Protein AF-A0A0C1JS72-F1 (afdb_monomer)

Mean predicted aligned error: 9.72 Å

pLDDT: mean 83.11, std 17.98, range [46.06, 98.5]

Structure (mmCIF, N/CA/C/O backbone):
data_AF-A0A0C1JS72-F1
#
_entry.id   AF-A0A0C1JS72-F1
#
loop_
_atom_site.group_PDB
_atom_site.id
_atom_site.type_symbol
_atom_site.label_atom_id
_atom_site.label_alt_id
_atom_site.label_comp_id
_atom_site.label_asym_id
_atom_site.label_entity_id
_atom_site.label_seq_id
_atom_site.pdbx_PDB_ins_code
_atom_site.Cartn_x
_atom_site.Cartn_y
_atom_site.Cartn_z
_atom_site.occupancy
_atom_site.B_iso_or_equiv
_atom_site.auth_seq_id
_atom_site.auth_comp_id
_atom_site.auth_asym_id
_atom_site.auth_atom_id
_atom_site.pdbx_PDB_model_num
ATOM 1 N N . MET A 1 1 ? -9.948 10.181 -15.581 1.00 48.34 1 MET A N 1
ATOM 2 C CA . MET A 1 1 ? -9.207 10.785 -16.711 1.00 48.34 1 MET A CA 1
ATOM 3 C C . MET A 1 1 ? -8.051 11.709 -16.297 1.00 48.34 1 MET A C 1
ATOM 5 O O . MET A 1 1 ? -7.293 12.068 -17.175 1.00 48.34 1 MET A O 1
ATOM 9 N N . ASN A 1 2 ? -7.812 12.003 -15.004 1.00 53.59 2 ASN A N 1
ATOM 10 C CA . ASN A 1 2 ? -6.729 12.910 -14.562 1.00 53.59 2 ASN A CA 1
ATOM 11 C C . ASN A 1 2 ? -5.695 12.205 -13.659 1.00 53.59 2 ASN A C 1
ATOM 13 O O . ASN A 1 2 ? -5.470 12.618 -12.521 1.00 53.59 2 ASN A O 1
ATOM 17 N N . HIS A 1 3 ? -5.134 11.076 -14.097 1.00 54.59 3 HIS A N 1
ATOM 18 C CA . HIS A 1 3 ? -4.151 10.330 -13.288 1.00 54.59 3 HIS A CA 1
ATOM 19 C C . HIS A 1 3 ? -2.851 9.984 -14.014 1.00 54.59 3 HIS A C 1
ATOM 21 O O . HIS A 1 3 ? -1.957 9.423 -13.385 1.00 54.59 3 HIS A O 1
ATOM 27 N N . PHE A 1 4 ? -2.767 10.33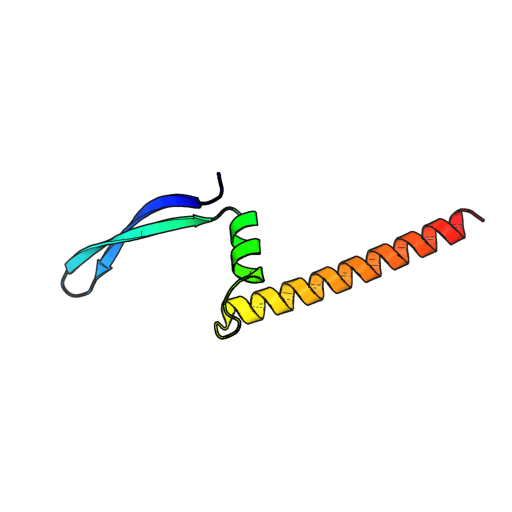8 -15.293 1.00 51.66 4 PHE A N 1
ATOM 28 C CA . PHE A 1 4 ? -1.603 10.160 -16.144 1.00 51.66 4 PHE A CA 1
ATOM 29 C C . PHE A 1 4 ? -1.303 11.542 -16.720 1.00 51.66 4 PHE A C 1
ATOM 31 O O . PHE A 1 4 ? -2.026 12.016 -17.592 1.00 51.66 4 PHE A O 1
ATOM 38 N N . GLY A 1 5 ? -0.352 12.250 -16.114 1.00 53.62 5 GLY A N 1
ATOM 39 C CA . GLY A 1 5 ? 0.184 13.480 -16.689 1.00 53.62 5 GLY A CA 1
ATOM 40 C C .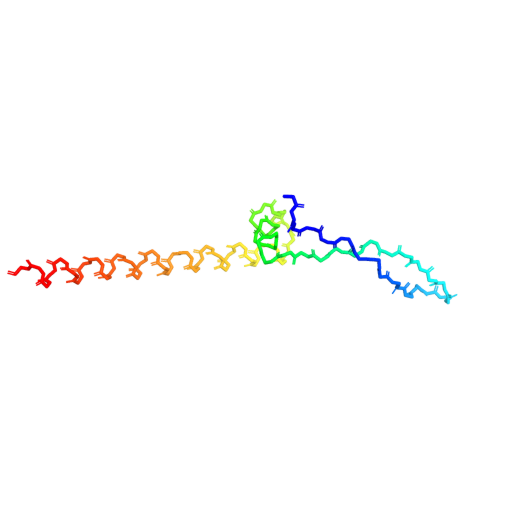 GLY A 1 5 ? 1.343 13.103 -17.598 1.00 53.62 5 GLY A C 1
ATOM 41 O O . GLY A 1 5 ? 2.321 12.545 -17.102 1.00 53.62 5 GLY A O 1
ATOM 42 N N . ASP A 1 6 ? 1.224 13.362 -18.896 1.00 46.06 6 ASP A N 1
ATOM 43 C CA . ASP A 1 6 ? 2.322 13.154 -19.840 1.00 46.06 6 ASP A CA 1
ATOM 44 C C . ASP A 1 6 ? 3.411 14.202 -19.580 1.00 46.06 6 ASP A C 1
ATOM 46 O O . ASP A 1 6 ? 3.152 15.407 -19.622 1.00 46.06 6 ASP A O 1
ATOM 50 N N . ILE A 1 7 ? 4.634 13.753 -19.295 1.00 54.69 7 ILE A N 1
ATOM 51 C CA . ILE A 1 7 ? 5.812 14.621 -19.231 1.00 54.69 7 ILE A CA 1
ATOM 52 C C . ILE A 1 7 ? 6.908 13.943 -20.050 1.00 54.69 7 ILE A C 1
ATOM 54 O O . ILE A 1 7 ? 7.252 12.799 -19.807 1.00 54.69 7 ILE A O 1
ATOM 58 N N . THR A 1 8 ? 7.493 14.602 -21.039 1.00 49.62 8 THR A N 1
ATOM 59 C CA . THR A 1 8 ? 8.615 14.015 -21.786 1.00 49.62 8 THR A CA 1
ATOM 60 C C . THR A 1 8 ? 9.912 14.143 -20.986 1.00 49.62 8 THR A C 1
ATOM 62 O O . THR A 1 8 ? 10.255 15.231 -20.519 1.00 49.62 8 THR A O 1
ATOM 65 N N . LYS A 1 9 ? 10.661 13.041 -20.830 1.00 53.94 9 LYS A N 1
ATOM 66 C CA . LYS A 1 9 ? 11.986 13.039 -20.189 1.00 53.94 9 LYS A CA 1
ATOM 67 C C . LYS A 1 9 ? 13.060 12.602 -21.182 1.00 53.94 9 LYS A C 1
ATOM 69 O O . LYS A 1 9 ? 12.974 11.536 -21.790 1.00 53.94 9 LYS A O 1
ATOM 74 N N . MET A 1 10 ? 14.102 13.419 -21.309 1.00 53.84 10 MET A N 1
ATOM 75 C CA . MET A 1 10 ? 15.287 13.100 -22.109 1.00 53.84 10 MET A CA 1
ATOM 76 C C . MET A 1 10 ? 16.203 12.152 -21.337 1.00 53.84 10 MET A C 1
ATOM 78 O O . MET A 1 10 ? 16.521 12.401 -20.170 1.00 53.84 10 MET A O 1
ATOM 82 N N . VAL A 1 11 ? 16.641 11.065 -21.975 1.00 55.94 11 VAL A N 1
ATOM 83 C CA . VAL A 1 11 ? 17.546 10.084 -21.359 1.00 55.94 11 VAL A CA 1
ATOM 84 C C . VAL A 1 11 ? 18.729 9.834 -22.289 1.00 55.94 11 VAL A C 1
ATOM 86 O O . VAL A 1 11 ? 18.555 9.603 -23.487 1.00 55.94 11 VAL A O 1
ATOM 89 N N . LYS A 1 12 ? 19.947 9.899 -21.738 1.00 51.75 12 LYS A N 1
ATOM 90 C CA . LYS A 1 12 ? 21.181 9.619 -22.482 1.00 51.75 12 LYS A CA 1
ATOM 91 C C . LYS A 1 12 ? 21.329 8.118 -22.701 1.00 51.75 12 LYS A C 1
ATOM 93 O O . LYS A 1 12 ? 21.386 7.356 -21.737 1.00 51.75 12 LYS A O 1
ATOM 98 N N . LEU A 1 13 ? 21.439 7.708 -23.958 1.00 58.41 13 LEU A N 1
ATOM 99 C CA . LEU A 1 13 ? 21.903 6.381 -24.340 1.00 58.41 13 LEU A CA 1
ATOM 100 C C . LEU A 1 13 ? 23.422 6.386 -24.568 1.00 58.41 13 LEU A C 1
ATOM 102 O O . LEU A 1 13 ? 24.066 7.431 -24.704 1.00 58.41 13 LEU A O 1
ATOM 106 N N . GLY A 1 14 ? 24.007 5.186 -24.592 1.00 54.28 14 GLY A N 1
ATOM 107 C CA . GLY A 1 14 ? 25.412 4.994 -24.947 1.00 54.28 14 GLY A CA 1
ATOM 108 C C . GLY A 1 14 ? 25.756 5.621 -26.306 1.00 54.28 14 GLY A C 1
ATOM 109 O O . GLY A 1 14 ? 24.907 5.720 -27.192 1.00 54.28 14 GLY A O 1
ATOM 110 N N . ALA A 1 15 ? 27.014 6.049 -26.452 1.00 60.75 15 ALA A N 1
ATOM 111 C CA . ALA A 1 15 ? 27.560 6.742 -27.627 1.00 60.75 15 ALA A CA 1
ATOM 112 C C . ALA A 1 15 ? 27.005 8.160 -27.905 1.00 60.75 15 ALA A C 1
ATOM 114 O O . ALA A 1 15 ? 27.034 8.622 -29.041 1.00 60.75 15 ALA A O 1
ATOM 115 N N . GLY A 1 16 ? 26.537 8.878 -26.876 1.00 60.28 16 GLY A N 1
ATOM 116 C CA . GLY A 1 16 ? 26.198 10.306 -26.992 1.00 60.28 16 GLY A CA 1
ATOM 117 C C . GLY A 1 16 ? 24.874 10.600 -27.702 1.00 60.28 16 GLY A C 1
ATOM 118 O O . GLY A 1 16 ? 24.627 11.745 -28.067 1.00 60.28 16 GLY A O 1
ATOM 119 N N . SER A 1 17 ? 24.026 9.585 -27.885 1.00 68.06 17 SER A N 1
ATOM 120 C CA . SER A 1 17 ? 22.680 9.742 -28.440 1.00 68.06 17 SER A CA 1
ATOM 121 C C . SER A 1 17 ? 21.656 9.976 -27.324 1.00 68.06 17 SER A C 1
ATOM 123 O O . SER A 1 17 ? 21.705 9.336 -26.274 1.00 68.06 17 SER A O 1
ATOM 125 N N . GLU A 1 18 ? 20.724 10.902 -27.535 1.00 63.62 18 GLU A N 1
ATOM 126 C CA . GLU A 1 18 ? 19.596 11.145 -26.629 1.00 63.62 18 GLU A CA 1
ATOM 127 C C . GLU A 1 18 ? 18.306 10.663 -27.298 1.00 63.62 18 GLU A C 1
ATOM 129 O O . GLU A 1 18 ? 18.099 10.884 -28.492 1.00 63.62 18 GLU A O 1
ATOM 134 N N . ARG A 1 19 ? 17.446 9.973 -26.540 1.00 69.62 19 ARG A N 1
ATOM 135 C CA . ARG A 1 19 ? 16.117 9.554 -27.001 1.00 69.62 19 ARG A CA 1
ATOM 136 C C . ARG A 1 19 ? 15.072 10.093 -26.038 1.00 69.62 19 ARG A C 1
ATOM 138 O O . ARG A 1 19 ? 15.214 9.937 -24.824 1.00 69.62 19 ARG A O 1
ATOM 145 N N . GLU A 1 20 ? 14.014 10.679 -26.587 1.00 62.44 20 GLU A N 1
ATOM 146 C CA . GLU A 1 20 ? 12.811 10.974 -25.817 1.00 62.44 20 GLU A CA 1
ATOM 147 C C . GLU A 1 20 ? 12.175 9.661 -25.368 1.00 62.44 20 GLU A C 1
ATOM 149 O O . GLU A 1 20 ? 11.823 8.801 -26.183 1.00 62.44 20 GLU A O 1
ATOM 154 N N . ILE A 1 21 ? 12.057 9.496 -24.054 1.00 69.81 21 ILE A N 1
ATOM 155 C CA . ILE A 1 21 ? 11.261 8.430 -23.464 1.00 69.81 21 ILE A CA 1
ATOM 156 C C . ILE A 1 21 ? 10.004 9.079 -22.900 1.00 69.81 21 ILE A C 1
ATOM 158 O O . ILE A 1 21 ? 10.058 10.132 -22.260 1.00 69.81 21 ILE A O 1
ATOM 162 N N . LEU A 1 22 ? 8.868 8.442 -23.177 1.00 65.12 22 LEU A N 1
ATOM 163 C CA . LEU A 1 22 ? 7.602 8.801 -22.566 1.00 65.12 22 LEU A CA 1
ATOM 164 C C . LEU A 1 22 ? 7.741 8.609 -21.052 1.00 65.12 22 LEU A C 1
ATOM 166 O O . LEU A 1 22 ? 7.926 7.480 -20.591 1.00 65.12 22 LEU A O 1
ATOM 170 N N . ASP A 1 23 ? 7.689 9.702 -20.299 1.00 66.56 23 ASP A N 1
ATOM 171 C CA . ASP A 1 23 ? 7.602 9.670 -18.846 1.00 66.56 23 ASP A CA 1
ATOM 172 C C . ASP A 1 23 ? 6.166 10.048 -18.468 1.00 66.56 23 ASP A C 1
ATOM 174 O O . ASP A 1 23 ? 5.507 10.872 -19.108 1.00 66.56 23 ASP A O 1
ATOM 178 N N . ILE A 1 24 ? 5.619 9.353 -17.483 1.00 77.12 24 ILE A N 1
ATOM 179 C CA . ILE A 1 24 ? 4.229 9.553 -17.090 1.00 77.12 24 ILE A CA 1
ATOM 180 C C . ILE A 1 24 ? 4.212 9.756 -15.591 1.00 77.12 24 ILE A C 1
ATOM 182 O O . ILE A 1 24 ? 4.561 8.861 -14.817 1.00 77.12 24 ILE A O 1
ATOM 186 N N . MET A 1 25 ? 3.751 10.930 -15.169 1.00 84.00 25 MET A N 1
ATOM 187 C CA . MET A 1 25 ? 3.490 11.166 -13.761 1.00 84.00 25 MET A CA 1
ATOM 188 C C . MET A 1 25 ? 2.204 10.458 -13.364 1.00 84.00 25 MET A C 1
ATOM 190 O O . MET A 1 25 ? 1.109 10.785 -13.833 1.00 84.00 25 MET A O 1
ATOM 194 N N . LEU A 1 26 ? 2.350 9.500 -12.455 1.00 84.81 26 LEU A N 1
ATOM 195 C CA . LEU A 1 26 ? 1.231 8.801 -11.854 1.00 84.81 26 LEU A CA 1
ATOM 196 C C . LEU A 1 26 ? 0.767 9.538 -10.604 1.00 84.81 26 LEU A C 1
ATOM 198 O O . LEU A 1 26 ? 1.549 9.849 -9.702 1.00 84.81 26 LEU A O 1
ATOM 202 N N . SER A 1 27 ? -0.542 9.764 -10.514 1.00 92.12 27 SER A N 1
ATOM 203 C CA . SER A 1 27 ? -1.141 10.117 -9.230 1.00 92.12 27 SER A CA 1
ATOM 204 C C . SER A 1 27 ? -0.984 8.952 -8.246 1.00 92.12 27 SER A C 1
ATOM 206 O O . SER A 1 27 ? -0.890 7.788 -8.643 1.00 92.12 27 SER A O 1
ATOM 208 N N . ARG A 1 28 ? -1.054 9.237 -6.941 1.00 90.12 28 ARG A N 1
ATOM 209 C CA . ARG A 1 28 ? -1.059 8.189 -5.904 1.00 90.12 28 ARG A CA 1
ATOM 210 C C . ARG A 1 28 ? -2.105 7.103 -6.183 1.00 90.12 28 ARG A C 1
ATOM 212 O O . ARG A 1 28 ? -1.830 5.922 -6.006 1.00 90.12 28 ARG A O 1
ATOM 219 N N . TYR A 1 29 ? -3.287 7.507 -6.649 1.00 92.00 29 TYR A N 1
ATOM 220 C CA . TYR A 1 29 ? -4.362 6.578 -6.981 1.00 92.00 29 TYR A CA 1
ATOM 221 C C . TYR A 1 29 ? -4.031 5.709 -8.204 1.00 92.00 29 TYR A C 1
ATOM 223 O O . TYR A 1 29 ? -4.260 4.502 -8.165 1.00 92.00 29 TYR A O 1
ATOM 231 N N . ALA A 1 30 ? -3.414 6.271 -9.251 1.00 91.50 30 ALA A N 1
ATOM 232 C CA . ALA A 1 30 ? -2.925 5.463 -10.371 1.00 91.50 30 ALA A CA 1
ATOM 233 C C . ALA A 1 30 ? -1.844 4.465 -9.937 1.00 91.50 30 ALA A C 1
ATOM 235 O O . ALA A 1 30 ? -1.890 3.315 -10.367 1.00 91.50 30 ALA A O 1
ATOM 236 N N . CYS A 1 31 ? -0.930 4.853 -9.041 1.00 91.56 31 CYS A N 1
ATOM 237 C CA . CYS A 1 31 ? 0.052 3.922 -8.478 1.00 91.56 31 CYS A CA 1
ATOM 238 C C . CYS A 1 31 ? -0.624 2.743 -7.763 1.00 91.56 31 CYS A C 1
ATOM 240 O O . CYS A 1 31 ? -0.202 1.600 -7.931 1.00 91.56 31 CYS A O 1
ATOM 242 N N . TYR A 1 32 ? -1.696 2.994 -7.002 1.00 93.50 32 TYR A N 1
ATOM 243 C CA . TYR A 1 32 ? -2.462 1.926 -6.355 1.00 93.50 32 TYR A CA 1
ATOM 244 C C . TYR A 1 32 ? -3.115 0.985 -7.365 1.00 93.50 32 TYR A C 1
ATOM 246 O O . TYR A 1 32 ? -3.013 -0.229 -7.202 1.00 93.50 32 TYR A O 1
ATOM 254 N N . LEU A 1 33 ? -3.736 1.519 -8.419 1.00 94.19 33 LEU A N 1
ATOM 255 C CA . LEU A 1 33 ? -4.344 0.697 -9.466 1.00 94.19 33 LEU A CA 1
ATOM 256 C C . LEU A 1 33 ? -3.301 -0.140 -10.212 1.00 94.19 33 LEU A C 1
ATOM 258 O O . LEU A 1 33 ? -3.547 -1.318 -10.469 1.00 94.19 33 LEU A O 1
ATOM 262 N N . ALA A 1 34 ? -2.137 0.438 -10.512 1.00 92.81 34 ALA A N 1
ATOM 263 C CA . ALA A 1 34 ? -1.032 -0.269 -11.150 1.00 92.81 34 ALA A CA 1
ATOM 264 C C . ALA A 1 34 ? -0.509 -1.4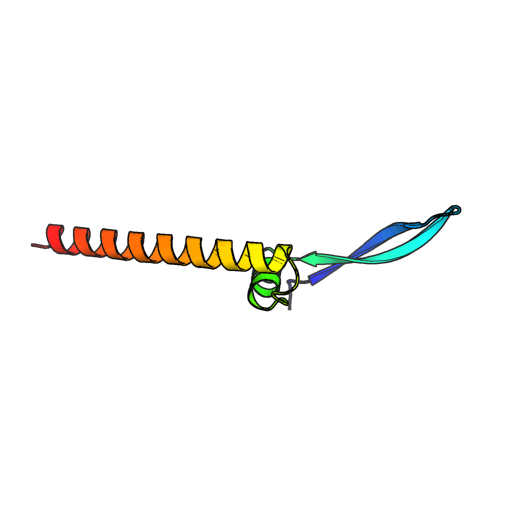17 -10.273 1.00 92.81 34 ALA A C 1
ATOM 266 O O . ALA A 1 34 ? -0.291 -2.516 -10.773 1.00 92.81 34 ALA A O 1
ATOM 267 N N . ALA A 1 35 ? -0.362 -1.193 -8.964 1.00 94.00 35 ALA A N 1
ATOM 268 C CA . ALA A 1 35 ? 0.036 -2.240 -8.026 1.00 94.00 35 ALA A CA 1
ATOM 269 C C . ALA A 1 35 ? -1.027 -3.347 -7.905 1.00 94.00 35 ALA A C 1
ATOM 271 O O . ALA A 1 35 ? -0.694 -4.528 -7.930 1.00 94.00 35 ALA A O 1
ATOM 272 N N . GLN A 1 36 ? -2.309 -2.988 -7.811 1.00 92.19 36 GLN A N 1
ATOM 273 C CA . GLN A 1 36 ? -3.406 -3.947 -7.628 1.00 92.19 36 GLN A CA 1
ATOM 274 C C . GLN A 1 36 ? -3.678 -4.809 -8.868 1.00 92.19 36 GLN A C 1
ATOM 276 O O . GLN A 1 36 ? -4.041 -5.970 -8.723 1.00 92.19 36 GLN A O 1
ATOM 281 N N . ASN A 1 37 ? -3.495 -4.260 -10.072 1.00 95.38 37 ASN A N 1
ATOM 282 C CA . ASN A 1 37 ? -3.814 -4.941 -11.336 1.00 95.38 37 ASN A CA 1
ATOM 283 C C . ASN A 1 37 ? -2.567 -5.380 -12.124 1.00 95.38 37 ASN A C 1
ATOM 285 O O . ASN A 1 37 ? -2.680 -5.873 -13.245 1.00 95.38 37 ASN A O 1
ATOM 289 N N . GLY A 1 38 ? -1.371 -5.150 -11.580 1.00 93.56 38 GLY A N 1
ATOM 290 C CA . GLY A 1 38 ? -0.115 -5.486 -12.236 1.00 93.56 38 GLY A CA 1
ATOM 291 C C . GLY A 1 38 ? 0.167 -6.990 -12.268 1.00 93.56 38 GLY A C 1
ATOM 292 O O . GLY A 1 38 ? -0.367 -7.767 -11.478 1.00 93.56 38 GLY A O 1
ATOM 293 N N . ASP A 1 39 ? 1.072 -7.390 -13.162 1.00 95.94 39 ASP A N 1
ATOM 294 C CA . ASP A 1 39 ? 1.566 -8.767 -13.238 1.00 95.94 39 ASP A CA 1
ATOM 295 C C . ASP A 1 39 ? 2.383 -9.128 -11.986 1.00 95.94 39 ASP A C 1
ATOM 297 O O . ASP A 1 39 ? 3.445 -8.550 -11.737 1.00 95.94 39 ASP A O 1
ATOM 301 N N . LEU A 1 40 ? 1.897 -10.120 -11.240 1.00 92.62 40 LEU A N 1
ATOM 302 C CA . LEU A 1 40 ? 2.524 -10.698 -10.049 1.00 92.62 40 LEU A CA 1
ATOM 303 C C . LEU A 1 40 ? 3.938 -11.242 -10.290 1.00 92.62 40 LEU A C 1
ATOM 305 O O . LEU A 1 40 ? 4.707 -11.359 -9.343 1.00 92.62 40 LEU A O 1
ATOM 309 N N . ARG A 1 41 ? 4.316 -11.556 -11.535 1.00 96.38 41 ARG A N 1
ATOM 310 C CA . ARG A 1 41 ? 5.680 -12.004 -11.874 1.00 96.38 41 ARG A CA 1
ATOM 311 C C . ARG A 1 41 ? 6.730 -10.899 -11.744 1.00 96.38 41 ARG A C 1
ATOM 313 O O . ARG A 1 41 ? 7.918 -11.179 -11.852 1.00 96.38 41 ARG A O 1
ATOM 320 N N . LYS A 1 42 ? 6.309 -9.645 -11.564 1.00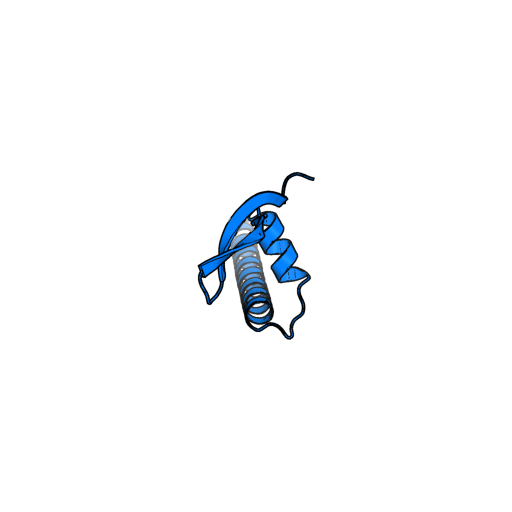 97.06 42 LYS A N 1
ATOM 321 C CA . LYS A 1 42 ? 7.201 -8.511 -11.312 1.00 97.06 42 LYS A CA 1
ATOM 322 C C . LYS A 1 42 ? 7.344 -8.322 -9.807 1.00 97.06 42 LYS A C 1
ATOM 324 O O . LYS A 1 42 ? 6.382 -7.918 -9.154 1.00 97.06 42 LYS A O 1
ATOM 329 N N . ASP A 1 43 ? 8.551 -8.512 -9.281 1.00 97.56 43 ASP A N 1
ATOM 330 C CA . ASP A 1 43 ? 8.834 -8.403 -7.842 1.00 97.56 43 ASP A CA 1
ATOM 331 C C .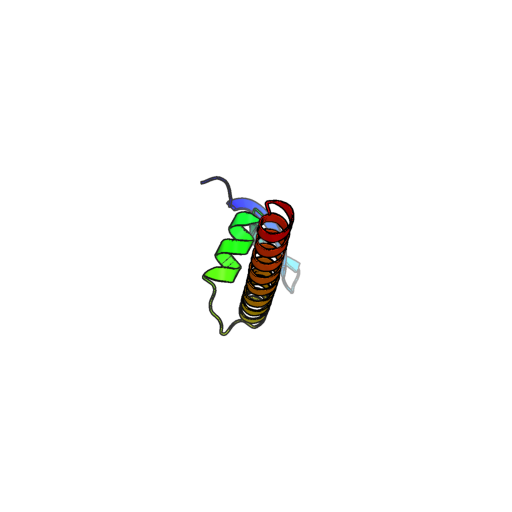 ASP A 1 43 ? 8.284 -7.122 -7.183 1.00 97.56 43 ASP A C 1
ATOM 333 O O . ASP A 1 43 ? 7.665 -7.229 -6.121 1.00 97.56 43 ASP A O 1
ATOM 337 N N . PRO A 1 44 ? 8.391 -5.917 -7.792 1.00 95.75 44 PRO A N 1
ATOM 338 C CA . PRO A 1 44 ? 7.826 -4.707 -7.190 1.00 95.75 44 PRO A CA 1
ATOM 339 C C . PRO A 1 44 ? 6.299 -4.754 -7.040 1.00 95.75 44 PRO A C 1
ATOM 341 O O . PRO A 1 44 ? 5.754 -4.222 -6.073 1.00 95.75 44 PRO A O 1
ATOM 344 N N . ILE A 1 45 ? 5.605 -5.399 -7.982 1.00 96.94 45 ILE A N 1
ATOM 345 C CA . ILE A 1 45 ? 4.149 -5.560 -7.945 1.00 96.94 45 ILE A CA 1
ATOM 346 C C . ILE A 1 45 ? 3.765 -6.574 -6.868 1.00 96.94 45 ILE A C 1
ATOM 348 O O . ILE A 1 45 ? 2.911 -6.274 -6.035 1.00 96.94 45 ILE A O 1
ATOM 352 N N . ALA A 1 46 ? 4.428 -7.733 -6.827 1.00 97.19 46 ALA A N 1
ATOM 353 C CA . ALA A 1 46 ? 4.181 -8.756 -5.809 1.00 97.19 46 ALA A CA 1
ATOM 354 C C . ALA A 1 46 ? 4.407 -8.224 -4.385 1.00 97.19 46 ALA A C 1
ATOM 356 O O . ALA A 1 46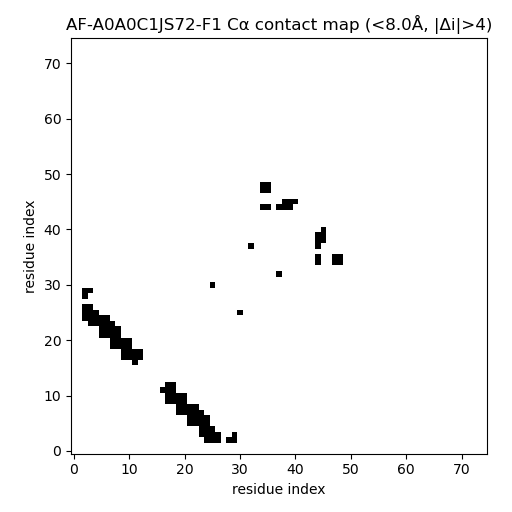 ? 3.599 -8.462 -3.479 1.00 97.19 46 ALA A O 1
ATOM 357 N N . PHE A 1 47 ? 5.475 -7.443 -4.196 1.00 97.56 47 PHE A N 1
ATOM 358 C CA . PHE A 1 47 ? 5.759 -6.772 -2.933 1.00 97.56 47 PHE A CA 1
ATOM 359 C C . PHE A 1 47 ? 4.646 -5.789 -2.554 1.00 97.56 47 PHE A C 1
ATOM 361 O O . PHE A 1 47 ? 4.130 -5.839 -1.436 1.00 97.56 47 PHE A O 1
ATOM 368 N N . ALA A 1 48 ? 4.235 -4.927 -3.488 1.00 96.88 48 ALA A N 1
ATOM 369 C CA . ALA A 1 48 ? 3.184 -3.948 -3.240 1.00 96.88 48 ALA A CA 1
ATOM 370 C C . ALA A 1 48 ? 1.847 -4.618 -2.886 1.00 96.88 48 ALA A C 1
ATOM 372 O O . ALA A 1 48 ? 1.202 -4.216 -1.919 1.00 96.88 48 ALA A O 1
ATOM 373 N N . GLN A 1 49 ? 1.448 -5.669 -3.607 1.00 96.81 49 GLN A N 1
ATOM 374 C CA . GLN A 1 49 ? 0.220 -6.412 -3.312 1.00 96.81 49 GLN A CA 1
ATOM 375 C C . GLN A 1 49 ? 0.261 -7.064 -1.926 1.00 96.81 49 GLN A C 1
ATOM 377 O O . GLN A 1 49 ? -0.699 -6.939 -1.166 1.00 96.81 49 GLN A O 1
ATOM 382 N N . SER A 1 50 ? 1.390 -7.677 -1.558 1.00 96.94 50 SER A N 1
ATOM 383 C CA . SER A 1 50 ? 1.584 -8.261 -0.223 1.00 96.94 50 SER A CA 1
ATOM 384 C C . SER A 1 50 ? 1.493 -7.203 0.880 1.00 96.94 50 SER A C 1
ATOM 386 O O . SER A 1 50 ? 0.833 -7.412 1.899 1.00 96.94 50 SER A O 1
ATOM 388 N N . TYR A 1 51 ? 2.115 -6.041 0.661 1.00 96.75 51 TYR A N 1
ATOM 389 C CA . TYR A 1 51 ? 2.034 -4.910 1.579 1.00 96.75 51 TYR A CA 1
ATOM 390 C C . TYR A 1 51 ? 0.586 -4.450 1.768 1.00 96.75 51 TYR A C 1
ATOM 392 O O . TYR A 1 51 ? 0.126 -4.358 2.906 1.00 96.75 51 TYR A O 1
ATOM 400 N N . PHE A 1 52 ? -0.150 -4.207 0.679 1.00 95.94 52 PHE A N 1
ATOM 401 C CA . PHE A 1 52 ? -1.534 -3.742 0.768 1.00 95.94 52 PHE A CA 1
ATOM 402 C C . PHE A 1 52 ? -2.447 -4.775 1.431 1.00 95.94 52 PHE A C 1
ATOM 404 O O . PHE A 1 52 ? -3.220 -4.397 2.306 1.00 95.94 52 PHE A O 1
ATOM 411 N N . ALA A 1 53 ? -2.301 -6.066 1.121 1.00 96.56 53 ALA A N 1
ATOM 412 C CA . ALA A 1 53 ? -3.066 -7.128 1.776 1.00 96.56 53 ALA A CA 1
ATOM 413 C C . ALA A 1 53 ? -2.857 -7.132 3.302 1.00 96.56 53 ALA A C 1
ATOM 415 O O . ALA A 1 53 ? -3.820 -7.203 4.071 1.00 96.56 53 ALA A O 1
ATOM 416 N N . LEU A 1 54 ? -1.605 -6.990 3.752 1.00 97.94 54 LEU A N 1
ATOM 417 C CA . LEU A 1 54 ? -1.286 -6.914 5.175 1.00 97.94 54 LEU A CA 1
ATOM 418 C C . LEU A 1 54 ? -1.859 -5.647 5.824 1.00 97.94 54 LEU A C 1
ATOM 420 O O . LEU A 1 54 ? -2.423 -5.725 6.916 1.00 97.94 54 LEU A O 1
ATOM 424 N N . GLN A 1 55 ? -1.723 -4.486 5.176 1.00 97.62 55 GLN A N 1
ATOM 425 C CA . GLN A 1 55 ? -2.243 -3.226 5.717 1.00 97.62 55 GLN A CA 1
ATOM 426 C C . GLN A 1 55 ? -3.768 -3.244 5.832 1.00 97.62 55 GLN A C 1
ATOM 428 O O . GLN A 1 55 ? -4.292 -2.903 6.891 1.00 97.62 55 GLN A O 1
ATOM 433 N N . THR A 1 56 ? -4.477 -3.715 4.803 1.00 97.50 56 THR A N 1
ATOM 434 C CA . THR A 1 56 ? -5.938 -3.860 4.842 1.00 97.50 56 THR A CA 1
ATOM 435 C C . THR A 1 56 ? -6.355 -4.766 5.991 1.00 97.50 56 THR A C 1
ATOM 437 O O . THR A 1 56 ? -7.213 -4.392 6.785 1.00 97.50 56 THR A O 1
ATOM 440 N N . ARG A 1 57 ? -5.684 -5.910 6.173 1.00 98.25 57 ARG A N 1
ATOM 441 C CA . ARG A 1 57 ? -6.012 -6.817 7.275 1.00 98.25 57 ARG A CA 1
ATOM 442 C C . ARG A 1 57 ? -5.796 -6.187 8.652 1.00 98.25 57 ARG A C 1
ATOM 444 O O . ARG A 1 57 ? -6.595 -6.405 9.563 1.00 98.25 57 ARG A O 1
ATOM 451 N N . ARG A 1 58 ? -4.718 -5.422 8.827 1.00 98.44 58 ARG A N 1
ATOM 452 C CA . ARG A 1 58 ? -4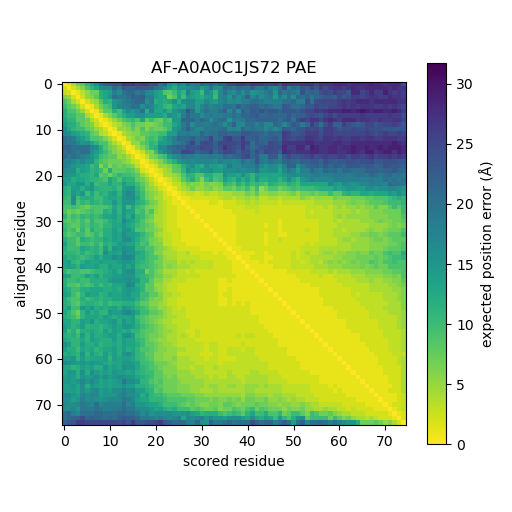.458 -4.698 10.082 1.00 98.44 58 ARG A CA 1
ATOM 453 C C . ARG A 1 58 ? -5.560 -3.683 10.370 1.00 98.44 58 ARG A C 1
ATOM 455 O O . ARG A 1 58 ? -6.017 -3.613 11.508 1.00 98.44 58 ARG A O 1
ATOM 462 N N . GLN A 1 59 ? -6.000 -2.957 9.346 1.00 98.38 59 GLN A N 1
ATOM 463 C CA . GLN A 1 59 ? -7.069 -1.972 9.463 1.00 98.38 59 GLN A CA 1
ATOM 464 C C . GLN A 1 59 ? -8.410 -2.627 9.826 1.00 98.38 59 GLN A C 1
ATOM 466 O O . GLN A 1 59 ? -9.048 -2.206 10.785 1.00 98.38 59 GLN A O 1
ATOM 471 N N . GLU A 1 60 ? -8.788 -3.721 9.157 1.00 98.38 60 GLU A N 1
ATOM 472 C CA . GLU A 1 60 ? -10.010 -4.476 9.478 1.00 98.38 60 GLU A CA 1
ATOM 473 C C . GLU A 1 60 ? -10.052 -4.950 10.940 1.00 98.38 60 GLU A C 1
ATOM 475 O O . GLU A 1 60 ? -11.106 -4.960 11.575 1.00 98.38 60 GLU A O 1
ATOM 480 N N . LEU A 1 61 ? -8.914 -5.404 11.478 1.00 98.50 61 LEU A N 1
ATOM 481 C CA . LEU A 1 61 ? -8.823 -5.858 12.868 1.00 98.50 61 LEU A CA 1
ATOM 482 C C . LEU A 1 61 ? -8.949 -4.695 13.853 1.00 98.50 61 LEU A C 1
ATOM 484 O O . LEU A 1 61 ? -9.623 -4.839 14.873 1.00 98.50 61 LEU A O 1
ATOM 488 N N . LEU A 1 62 ? -8.328 -3.556 13.541 1.00 98.50 62 LEU A N 1
ATOM 489 C CA . LEU A 1 62 ? -8.433 -2.346 14.348 1.00 98.50 62 LEU A CA 1
ATOM 490 C C . LEU A 1 62 ? -9.881 -1.843 14.396 1.00 98.50 62 LEU A C 1
ATOM 492 O O . LEU A 1 62 ? -10.401 -1.589 15.479 1.00 98.50 62 LEU A O 1
ATOM 496 N N . GLU A 1 63 ? -10.556 -1.780 13.248 1.00 98.31 63 GLU A N 1
ATOM 497 C CA . GLU A 1 63 ? -11.962 -1.370 13.156 1.00 98.31 63 GLU A CA 1
ATOM 498 C C . GLU A 1 63 ? -12.879 -2.292 13.965 1.00 98.31 63 GLU A C 1
ATOM 500 O O . GLU A 1 63 ? -13.723 -1.815 14.723 1.00 98.31 63 GLU A O 1
ATOM 505 N N . LYS A 1 64 ? -12.673 -3.613 13.888 1.00 98.00 64 LYS A N 1
ATOM 506 C CA . LYS A 1 64 ? -13.417 -4.578 14.715 1.00 98.00 64 LYS A CA 1
ATOM 507 C C . LYS A 1 64 ? -13.191 -4.364 16.209 1.00 98.00 64 LYS A C 1
ATOM 509 O O . LYS A 1 64 ? -14.131 -4.511 16.987 1.00 98.00 64 LYS A O 1
ATOM 514 N N . HIS A 1 65 ? -11.961 -4.052 16.611 1.00 97.81 65 HIS A N 1
ATOM 515 C CA . HIS A 1 65 ? -11.637 -3.802 18.012 1.00 97.81 65 HIS A CA 1
ATOM 516 C C . HIS A 1 65 ? -12.319 -2.530 18.527 1.00 97.81 65 HIS A C 1
ATOM 518 O O . HIS A 1 65 ? -12.960 -2.573 19.574 1.00 97.81 65 HIS A O 1
ATOM 524 N N . ILE A 1 66 ? -12.262 -1.441 17.757 1.00 98.00 66 ILE A N 1
ATOM 525 C CA . ILE A 1 66 ? -12.937 -0.176 18.082 1.00 98.00 66 ILE A CA 1
ATOM 526 C C . ILE A 1 66 ? -14.448 -0.399 18.223 1.00 98.00 66 ILE A C 1
ATOM 528 O O . ILE A 1 66 ? -15.017 -0.078 19.262 1.00 98.00 66 ILE A O 1
ATOM 532 N N . GLN A 1 67 ? -15.079 -1.063 17.249 1.00 97.38 67 GLN A N 1
ATOM 533 C CA . GLN A 1 67 ? -16.513 -1.378 17.302 1.00 97.38 67 GLN A CA 1
ATOM 534 C C . GLN A 1 67 ? -16.899 -2.223 18.524 1.00 97.38 67 GLN A C 1
ATOM 536 O O . GLN A 1 67 ? -18.012 -2.115 19.037 1.00 97.38 67 GLN A O 1
ATOM 541 N N . MET A 1 68 ? -16.015 -3.115 18.978 1.00 96.56 68 MET A N 1
ATOM 542 C CA . MET A 1 68 ? -16.259 -3.917 20.175 1.00 96.56 68 MET A CA 1
ATOM 543 C C . MET A 1 68 ? -16.228 -3.058 21.442 1.00 96.56 68 MET A C 1
ATOM 545 O O . MET A 1 68 ? -17.084 -3.248 22.304 1.00 96.56 68 MET A O 1
ATOM 549 N N . LEU A 1 69 ? -15.279 -2.125 21.545 1.00 97.38 69 LEU A N 1
ATOM 550 C CA . LEU A 1 69 ? -15.176 -1.199 22.675 1.00 97.38 69 LEU A CA 1
ATOM 551 C C . LEU A 1 69 ? -16.403 -0.287 22.759 1.00 97.38 69 LEU A C 1
ATOM 553 O O . LEU A 1 69 ? -17.029 -0.223 23.813 1.00 97.38 69 LEU A O 1
ATOM 557 N N . GLU A 1 70 ? -16.825 0.299 21.637 1.00 96.62 70 GLU A N 1
ATOM 558 C CA . GLU A 1 70 ? -18.026 1.149 21.574 1.00 96.62 70 GLU A CA 1
ATOM 559 C C . GLU A 1 70 ? -19.284 0.412 22.067 1.00 96.62 70 GLU A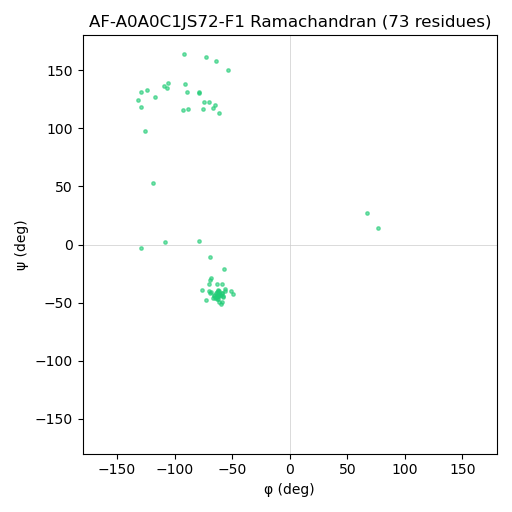 C 1
ATOM 561 O O . GLU A 1 70 ? -20.117 0.973 22.777 1.00 96.62 70 GLU A O 1
ATOM 566 N N . ARG A 1 71 ? -19.421 -0.884 21.746 1.00 95.56 71 ARG A N 1
ATOM 567 C CA . ARG A 1 71 ? -20.544 -1.713 22.225 1.00 95.56 71 ARG A CA 1
ATOM 568 C C . ARG A 1 71 ? -20.498 -2.000 23.723 1.00 95.56 71 ARG A C 1
ATOM 570 O O . ARG A 1 71 ? -21.553 -2.242 24.306 1.00 95.56 71 ARG A O 1
ATOM 577 N N . LEU A 1 72 ? -19.306 -2.074 24.313 1.00 95.00 72 LEU A N 1
ATOM 578 C CA . LEU A 1 72 ? -19.140 -2.282 25.751 1.00 95.00 72 LEU A CA 1
ATOM 579 C C . LEU A 1 72 ? -19.436 -0.997 26.525 1.00 95.00 72 LEU A C 1
ATOM 581 O O . LEU A 1 72 ? -20.077 -1.078 27.564 1.00 95.00 72 LEU A O 1
ATOM 585 N N . GLU A 1 73 ? -19.024 0.161 26.005 1.00 94.06 73 GLU A N 1
ATOM 586 C CA . GLU A 1 73 ? -19.307 1.473 26.603 1.00 94.06 73 GLU A CA 1
ATOM 587 C C . GLU A 1 73 ? -20.792 1.858 26.534 1.00 94.06 73 GLU A C 1
ATOM 589 O O . GLU A 1 73 ? -21.282 2.579 27.397 1.00 94.06 73 GLU A O 1
ATOM 594 N N . ALA A 1 74 ? -21.525 1.369 25.531 1.00 87.44 74 ALA A N 1
ATOM 595 C CA . ALA A 1 74 ? -22.956 1.635 25.371 1.00 87.44 74 ALA A CA 1
ATOM 596 C C . ALA A 1 74 ? -23.881 0.796 26.287 1.00 87.44 74 ALA A C 1
ATOM 598 O O . ALA A 1 74 ? -25.103 0.875 26.133 1.00 87.44 74 ALA A O 1
ATOM 599 N N . ARG A 1 75 ? -23.334 -0.037 27.184 1.00 65.38 75 ARG A N 1
ATOM 600 C CA . ARG A 1 75 ? -24.083 -0.838 28.172 1.00 65.38 75 ARG A CA 1
ATOM 601 C C . ARG A 1 75 ? -23.998 -0.225 29.560 1.00 65.38 75 ARG A C 1
ATOM 603 O O . ARG A 1 75 ? -25.057 -0.203 30.223 1.00 65.38 75 ARG A O 1
#

Foldseek 3Di:
DPFWDWDWDWDDDPPRDIDTDTDTHGDPVNVVVCLVPDDCVDPVSVVSVVVVVVVVVVVVVVVVVVVVVVVVVVD

Solvent-accessible surface area (backbone atoms only — not comparable to full-atom values): 4448 Å² total; per-residue (Å²): 137,89,40,68,46,84,44,84,40,81,43,82,45,83,92,84,43,73,46,85,41,92,36,68,49,62,35,74,66,44,50,51,51,50,32,71,72,43,64,62,91,39,66,73,28,38,51,46,41,53,51,49,54,52,51,52,52,53,48,56,52,50,53,53,51,52,56,51,50,56,59,60,73,75,108

Secondary structure (DSSP, 8-state):
--SEEEEEEEEEPGGG-EEEEEEEEEPHHHHHHHHHHS-TTSHHHHHHHHHHHHHHHHHHHHHHHHHHHHHHHT-

Radius of gyration: 21.06 Å; Cα contacts (8 Å, |Δi|>4): 57; chains: 1; bounding box: 52×27×57 Å

Nearest PDB structures (foldseek):
  8t7u-assembly1_A  TM=4.164E-01  e=1.952E+00  Mus musculus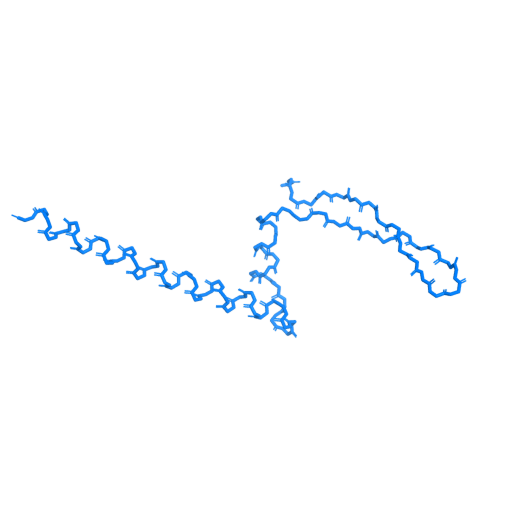
  2wbl-assembly1_B  TM=5.308E-01  e=3.795E+00  Arabidopsis thaliana
  3cjl-assembly1_B  TM=3.491E-01  e=2.230E+00  Pectobacterium atrosepticum SCRI1043
  7tjj-assembly1_I  TM=4.074E-01  e=3.795E+00  Saccharomyces cerevisiae

Sequence (75 aa):
MNHFGDITKMVKLGAGSEREILDIMLSRYACYLAAQNGDLRKDPIAFAQSYFALQTRRQELLEKHIQMLERLEAR